Protein AF-A0A0Q0RLT0-F1 (afdb_monomer_lite)

Radius of gyration: 11.97 Å; chains: 1; bounding box: 28×22×32 Å

Sequence (77 aa):
MTYELNINNIEETKKLISSAIAKMVNADDIKINEIFYYTGLKKWSLKISYSSAGKTYYGSMDINCNGTILRYQEREV

Structure (mmCIF, N/CA/C/O backbone):
data_AF-A0A0Q0RLT0-F1
#
_entry.id   AF-A0A0Q0RLT0-F1
#
loop_
_atom_site.group_PDB
_atom_site.id
_atom_site.type_symbol
_atom_site.label_atom_id
_atom_site.label_alt_id
_atom_site.label_comp_id
_atom_site.label_asym_id
_atom_site.label_entity_id
_atom_site.label_seq_id
_atom_site.pdbx_PDB_ins_code
_atom_site.Cartn_x
_atom_site.Cartn_y
_atom_site.Cartn_z
_atom_site.occupancy
_atom_site.B_iso_or_equiv
_atom_site.auth_seq_id
_atom_site.auth_comp_id
_atom_sit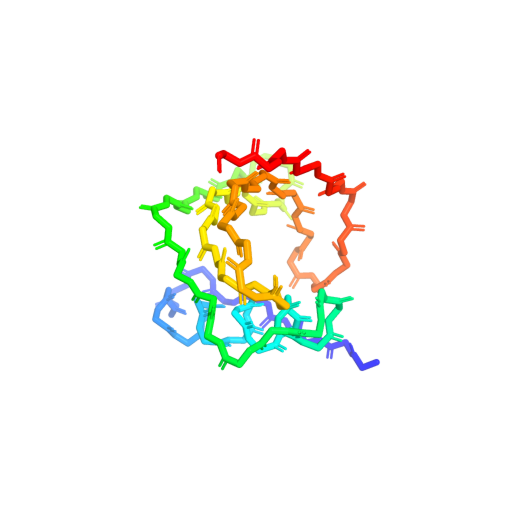e.auth_asym_id
_atom_site.auth_atom_id
_atom_site.pdbx_PDB_model_num
ATOM 1 N N . MET A 1 1 ? -9.184 -13.120 -0.226 1.00 41.59 1 MET A N 1
ATOM 2 C CA . MET A 1 1 ? -8.407 -13.283 1.020 1.00 41.59 1 MET A CA 1
ATOM 3 C C . MET A 1 1 ? -8.643 -12.022 1.829 1.00 41.59 1 MET A C 1
ATOM 5 O O . MET A 1 1 ? -8.212 -10.966 1.391 1.00 41.59 1 MET A O 1
ATOM 9 N N . THR A 1 2 ? -9.426 -12.103 2.900 1.00 41.62 2 THR A N 1
ATOM 10 C CA . THR A 1 2 ? -9.799 -10.949 3.733 1.00 41.62 2 THR A CA 1
ATOM 11 C C . THR A 1 2 ? -8.933 -11.016 4.984 1.00 41.62 2 THR A C 1
ATOM 13 O O . THR A 1 2 ? -8.979 -12.022 5.686 1.00 41.62 2 THR A O 1
ATOM 16 N N . TYR A 1 3 ? -8.095 -10.012 5.221 1.00 55.38 3 TYR A N 1
ATOM 17 C CA . TYR A 1 3 ? -7.268 -9.905 6.425 1.00 55.38 3 TYR A CA 1
ATOM 18 C C . TYR A 1 3 ? -7.698 -8.650 7.188 1.00 55.38 3 TYR A C 1
ATOM 20 O O . TYR A 1 3 ? -7.949 -7.613 6.575 1.00 55.38 3 TYR A O 1
ATOM 28 N N . GLU A 1 4 ? -7.833 -8.746 8.510 1.00 58.56 4 GLU A N 1
ATOM 29 C CA . GLU A 1 4 ? -8.178 -7.594 9.345 1.00 58.56 4 GLU A CA 1
ATOM 30 C C . GLU A 1 4 ? -6.911 -6.845 9.762 1.00 58.56 4 GLU A C 1
ATOM 32 O O . GLU A 1 4 ? -5.986 -7.413 10.340 1.00 58.56 4 GLU A O 1
ATOM 37 N N . LEU A 1 5 ? -6.861 -5.553 9.449 1.00 62.41 5 LEU A N 1
ATOM 38 C CA . LEU A 1 5 ? -5.773 -4.660 9.824 1.00 62.41 5 LEU A CA 1
ATOM 39 C C . LEU A 1 5 ? -5.968 -4.192 11.266 1.00 62.41 5 LEU A C 1
ATOM 41 O O . LEU A 1 5 ? -6.964 -3.541 11.592 1.00 62.41 5 LEU A O 1
ATOM 45 N N . ASN A 1 6 ? -4.999 -4.507 12.124 1.00 66.88 6 ASN A N 1
ATOM 46 C CA . ASN A 1 6 ? -5.059 -4.205 13.546 1.00 66.88 6 ASN A CA 1
ATOM 47 C C . ASN A 1 6 ? -4.341 -2.886 13.864 1.00 66.88 6 ASN A C 1
ATOM 49 O O . 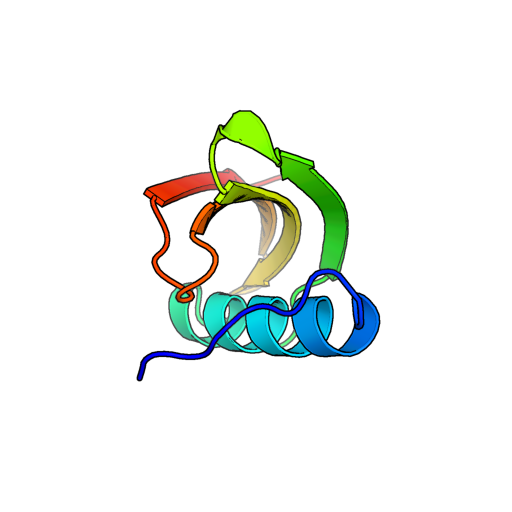ASN A 1 6 ? -3.121 -2.770 13.742 1.00 66.88 6 ASN A O 1
ATOM 53 N N . ILE A 1 7 ? -5.103 -1.907 14.352 1.00 67.50 7 ILE A N 1
ATOM 54 C CA . ILE A 1 7 ? -4.607 -0.575 14.733 1.00 67.50 7 ILE A CA 1
ATOM 55 C C . ILE A 1 7 ? -3.593 -0.654 15.888 1.00 67.50 7 ILE A C 1
ATOM 57 O O . ILE A 1 7 ? -2.703 0.186 15.981 1.00 67.50 7 ILE A O 1
ATOM 61 N N . ASN A 1 8 ? -3.687 -1.689 16.728 1.00 71.50 8 ASN A N 1
ATOM 62 C CA . ASN A 1 8 ? -2.806 -1.897 17.878 1.00 71.50 8 ASN A CA 1
ATOM 63 C C . ASN A 1 8 ? -1.489 -2.598 17.509 1.00 71.50 8 ASN A C 1
ATOM 65 O O . ASN A 1 8 ? -0.569 -2.609 18.322 1.00 71.50 8 ASN A O 1
ATOM 69 N N . ASN A 1 9 ? -1.378 -3.168 16.301 1.00 80.69 9 ASN A N 1
ATOM 70 C CA . ASN A 1 9 ? -0.150 -3.791 15.809 1.00 80.69 9 ASN A CA 1
ATOM 71 C C . ASN A 1 9 ? 0.234 -3.224 14.436 1.00 80.69 9 ASN A C 1
ATOM 73 O O . ASN A 1 9 ? -0.006 -3.818 13.380 1.00 80.69 9 ASN A O 1
ATOM 77 N N . ILE A 1 10 ? 0.813 -2.021 14.457 1.00 79.62 10 ILE A N 1
ATOM 78 C CA . ILE A 1 10 ? 1.122 -1.269 13.239 1.00 79.62 10 ILE A CA 1
ATOM 79 C C . ILE A 1 10 ? 2.229 -1.920 12.399 1.00 79.62 10 ILE A C 1
ATOM 81 O O . ILE A 1 10 ? 2.220 -1.787 11.178 1.00 79.62 10 ILE A O 1
ATOM 85 N N . GLU A 1 11 ? 3.171 -2.640 13.017 1.00 82.62 11 GLU A N 1
ATOM 86 C CA . GLU A 1 11 ? 4.239 -3.335 12.288 1.00 82.62 11 GLU A CA 1
ATOM 87 C C . GLU A 1 11 ? 3.702 -4.523 11.491 1.00 82.62 11 GLU A C 1
ATOM 89 O O . GLU A 1 11 ? 4.032 -4.686 10.315 1.00 82.62 11 GLU A O 1
ATOM 94 N N . GLU A 1 12 ? 2.836 -5.327 12.103 1.00 83.50 12 GLU A N 1
ATOM 95 C CA . GLU A 1 12 ? 2.165 -6.434 11.424 1.00 83.50 12 GLU A CA 1
ATOM 96 C C . GLU A 1 12 ? 1.235 -5.922 10.316 1.00 83.50 12 GLU A C 1
ATOM 98 O 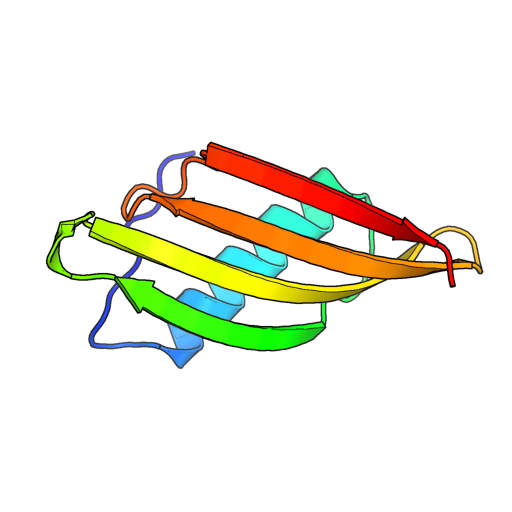O . GLU A 1 12 ? 1.293 -6.404 9.184 1.00 83.50 12 GLU A O 1
ATOM 103 N N . THR A 1 13 ? 0.469 -4.864 10.598 1.00 82.62 13 THR A N 1
ATOM 104 C CA . THR A 1 13 ? -0.362 -4.154 9.612 1.00 82.62 13 THR A CA 1
ATOM 105 C C . THR A 1 13 ? 0.464 -3.695 8.410 1.00 82.62 13 THR A C 1
ATOM 107 O O . THR A 1 13 ? 0.079 -3.952 7.270 1.00 82.62 13 THR A O 1
ATOM 110 N N . LYS A 1 14 ? 1.635 -3.081 8.631 1.00 84.31 14 LYS A N 1
ATOM 111 C CA . LYS A 1 14 ? 2.546 -2.687 7.545 1.00 84.31 14 LYS A CA 1
ATOM 112 C C . LYS A 1 14 ? 3.001 -3.889 6.717 1.00 84.31 14 LYS A C 1
ATOM 114 O O . LYS A 1 14 ? 2.963 -3.804 5.496 1.00 84.31 14 LYS A O 1
ATOM 119 N N . LYS A 1 15 ? 3.381 -5.009 7.345 1.00 85.50 15 LYS A N 1
ATOM 120 C CA . LYS A 1 15 ? 3.801 -6.229 6.626 1.00 85.50 15 LYS A CA 1
ATOM 121 C C . LYS A 1 15 ? 2.682 -6.803 5.756 1.00 85.50 15 LYS A C 1
ATOM 123 O O . LYS A 1 15 ? 2.925 -7.137 4.597 1.00 85.50 15 LYS A O 1
ATOM 128 N N . LEU A 1 16 ? 1.464 -6.887 6.293 1.00 85.50 16 LEU A N 1
ATOM 129 C CA . LEU A 1 16 ? 0.293 -7.367 5.554 1.00 85.50 16 LEU A CA 1
ATOM 130 C C . LEU A 1 16 ? -0.013 -6.468 4.351 1.00 85.50 16 LEU A C 1
ATOM 132 O O . LEU A 1 16 ? -0.184 -6.965 3.238 1.00 85.50 16 LEU A O 1
ATOM 136 N N . ILE A 1 17 ? -0.013 -5.149 4.563 1.00 84.56 17 ILE A N 1
ATOM 137 C CA . ILE A 1 17 ? -0.228 -4.160 3.504 1.00 84.56 17 ILE A CA 1
ATOM 138 C C . ILE A 1 17 ? 0.870 -4.262 2.441 1.00 84.56 17 ILE A C 1
ATOM 140 O O . ILE A 1 17 ? 0.548 -4.434 1.270 1.00 84.56 17 ILE A O 1
ATOM 144 N N . SER A 1 18 ? 2.151 -4.230 2.819 1.00 87.62 18 SER A N 1
ATOM 145 C CA . SER A 1 18 ? 3.266 -4.347 1.869 1.00 87.62 18 SER A CA 1
ATOM 146 C C . SER A 1 18 ? 3.178 -5.627 1.038 1.00 87.62 18 SER A C 1
ATOM 148 O O . SER A 1 18 ? 3.350 -5.565 -0.174 1.00 87.62 18 SER A O 1
ATOM 150 N N . SER A 1 19 ? 2.846 -6.771 1.649 1.00 86.81 19 SER A N 1
ATOM 151 C CA . SER A 1 19 ? 2.702 -8.041 0.924 1.00 86.81 19 SER A CA 1
ATOM 152 C C . SER A 1 19 ? 1.542 -8.025 -0.077 1.00 86.81 19 SER A C 1
ATOM 154 O O . SER A 1 19 ? 1.671 -8.545 -1.186 1.00 86.81 19 SER A O 1
ATOM 156 N N . ALA A 1 20 ? 0.409 -7.419 0.289 1.00 84.25 20 ALA A N 1
ATOM 157 C CA . ALA A 1 20 ? -0.732 -7.282 -0.611 1.00 84.25 20 ALA A CA 1
ATOM 158 C C . ALA A 1 20 ? -0.414 -6.360 -1.798 1.00 84.25 20 ALA A C 1
ATOM 160 O O . ALA A 1 20 ? -0.736 -6.692 -2.939 1.00 84.25 20 ALA A O 1
ATOM 161 N N . ILE A 1 21 ? 0.268 -5.242 -1.539 1.00 86.94 21 ILE A N 1
ATOM 162 C CA . ILE A 1 21 ? 0.676 -4.290 -2.575 1.00 86.94 21 ILE A CA 1
ATOM 163 C C . ILE A 1 21 ? 1.711 -4.920 -3.508 1.00 86.94 21 ILE A C 1
ATOM 165 O O . ILE A 1 21 ? 1.533 -4.843 -4.718 1.00 86.94 21 ILE A O 1
ATOM 169 N N . ALA A 1 22 ? 2.731 -5.595 -2.969 1.00 88.56 22 ALA A N 1
ATOM 170 C CA . ALA A 1 22 ? 3.786 -6.262 -3.739 1.00 88.56 22 ALA A CA 1
ATOM 171 C C . ALA A 1 22 ? 3.205 -7.199 -4.808 1.00 88.56 22 ALA A C 1
ATOM 173 O O . ALA A 1 22 ? 3.596 -7.153 -5.973 1.00 88.56 22 ALA A O 1
ATOM 174 N N . LYS A 1 23 ? 2.186 -7.984 -4.429 1.00 87.00 23 LYS A N 1
ATOM 175 C CA . LYS A 1 23 ? 1.451 -8.868 -5.346 1.00 87.00 23 LYS A CA 1
ATOM 176 C C . LYS A 1 23 ? 0.640 -8.105 -6.393 1.00 87.00 23 LYS A C 1
ATOM 178 O O . LYS A 1 23 ? 0.535 -8.570 -7.520 1.00 87.00 23 LYS A O 1
ATOM 183 N N . MET A 1 24 ? 0.048 -6.969 -6.025 1.00 85.31 24 MET A N 1
ATOM 184 C CA . MET A 1 24 ? -0.776 -6.160 -6.927 1.00 85.31 24 MET A CA 1
ATOM 185 C C . MET A 1 24 ? 0.058 -5.485 -8.021 1.00 85.31 24 MET A C 1
ATOM 187 O O . MET A 1 24 ? -0.352 -5.481 -9.177 1.00 85.31 24 MET A O 1
ATOM 191 N N . VAL A 1 25 ? 1.212 -4.918 -7.661 1.00 84.38 25 VAL A N 1
ATOM 192 C CA . VAL A 1 25 ? 2.070 -4.154 -8.588 1.00 84.38 25 VAL A CA 1
ATOM 193 C C . VAL A 1 25 ? 3.203 -4.987 -9.189 1.00 84.38 25 VAL A C 1
ATOM 195 O O . VAL A 1 25 ? 4.028 -4.461 -9.932 1.00 84.38 25 VAL A O 1
ATOM 198 N N . ASN A 1 26 ? 3.252 -6.283 -8.861 1.00 86.06 26 ASN A N 1
ATOM 199 C CA . ASN A 1 26 ? 4.317 -7.201 -9.254 1.00 86.06 26 ASN A CA 1
ATOM 200 C C . ASN A 1 26 ? 5.714 -6.617 -8.964 1.00 86.06 26 ASN A C 1
ATOM 202 O O . ASN A 1 26 ? 6.527 -6.424 -9.870 1.00 86.06 26 ASN A O 1
ATOM 206 N N . ALA A 1 27 ? 5.947 -6.264 -7.699 1.00 86.50 27 ALA A N 1
ATOM 207 C CA . ALA A 1 27 ? 7.220 -5.743 -7.214 1.00 86.50 27 ALA A CA 1
ATOM 208 C C . ALA A 1 27 ? 7.735 -6.584 -6.048 1.00 86.50 27 ALA A C 1
ATOM 210 O O . ALA A 1 27 ? 6.954 -7.036 -5.210 1.00 86.50 27 ALA A O 1
ATOM 211 N N . ASP A 1 28 ? 9.054 -6.748 -5.986 1.00 81.44 28 ASP A N 1
ATOM 212 C CA . ASP A 1 28 ? 9.706 -7.591 -4.981 1.00 81.44 28 ASP A CA 1
ATOM 213 C C . ASP A 1 28 ? 9.798 -6.913 -3.609 1.00 81.44 28 ASP A C 1
ATOM 215 O O . ASP A 1 28 ? 9.774 -7.591 -2.582 1.00 81.44 28 ASP A O 1
ATOM 219 N N . ASP A 1 29 ? 9.869 -5.579 -3.579 1.00 83.19 29 ASP A N 1
ATOM 220 C CA . ASP A 1 29 ? 9.953 -4.816 -2.336 1.00 83.19 29 ASP A CA 1
ATOM 221 C C . ASP A 1 29 ? 9.102 -3.538 -2.392 1.00 83.19 29 ASP A C 1
ATOM 223 O O . ASP A 1 29 ? 9.228 -2.708 -3.297 1.00 83.19 29 ASP A O 1
ATOM 227 N N . ILE A 1 30 ? 8.220 -3.389 -1.399 1.00 90.75 30 ILE A N 1
ATOM 228 C CA . ILE A 1 30 ? 7.360 -2.219 -1.210 1.00 90.75 30 ILE A CA 1
ATOM 229 C C . ILE A 1 30 ? 7.777 -1.520 0.072 1.00 90.75 30 ILE A C 1
ATOM 231 O O . ILE A 1 30 ? 7.527 -2.003 1.183 1.00 90.75 30 ILE A O 1
ATOM 235 N N . LYS A 1 31 ? 8.286 -0.300 -0.074 1.00 91.81 31 LYS A N 1
ATOM 236 C CA . LYS A 1 31 ? 8.572 0.565 1.062 1.00 91.81 31 LYS A CA 1
ATOM 237 C C . LYS A 1 31 ? 7.363 1.440 1.375 1.00 91.81 31 LYS A C 1
ATOM 239 O O . LYS A 1 31 ? 6.961 2.270 0.563 1.00 91.81 31 LYS A O 1
ATOM 244 N N . ILE A 1 32 ? 6.803 1.288 2.574 1.00 91.19 32 ILE A N 1
ATOM 245 C CA . ILE A 1 32 ? 5.785 2.202 3.112 1.00 91.19 32 ILE A CA 1
ATOM 246 C C . ILE A 1 32 ? 6.508 3.406 3.723 1.00 91.19 32 ILE A C 1
ATOM 248 O O . ILE A 1 32 ? 7.147 3.288 4.768 1.00 91.19 32 ILE A O 1
ATOM 252 N N . ASN A 1 33 ? 6.404 4.559 3.067 1.00 91.81 33 ASN A N 1
ATOM 253 C CA . ASN A 1 33 ? 7.022 5.811 3.506 1.00 91.81 33 ASN A CA 1
ATOM 254 C C . ASN A 1 33 ? 6.193 6.493 4.597 1.00 91.81 33 ASN A C 1
ATOM 256 O O . ASN A 1 33 ? 6.742 6.992 5.575 1.00 91.81 33 ASN A O 1
ATOM 260 N N . G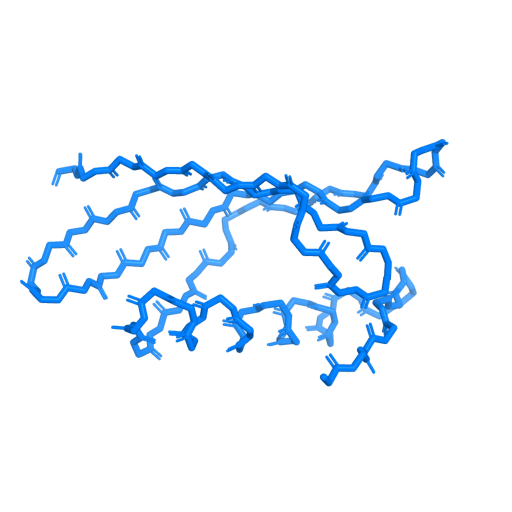LU A 1 34 ? 4.868 6.479 4.451 1.00 91.19 34 GLU A N 1
ATOM 261 C CA . GLU A 1 34 ? 3.931 7.046 5.421 1.00 91.19 34 GLU A CA 1
ATOM 262 C C . GLU A 1 34 ? 2.705 6.140 5.556 1.00 91.19 34 GLU A C 1
ATOM 264 O O . GLU A 1 34 ? 2.267 5.530 4.578 1.00 91.19 34 GLU A O 1
ATOM 269 N N . ILE A 1 35 ? 2.138 6.069 6.761 1.00 89.88 35 ILE A N 1
ATOM 270 C CA . ILE A 1 35 ? 0.889 5.361 7.048 1.00 89.88 35 ILE A CA 1
ATOM 271 C C . ILE A 1 35 ? 0.091 6.138 8.093 1.00 89.88 35 ILE A C 1
ATOM 273 O O . ILE A 1 35 ? 0.629 6.537 9.124 1.00 89.88 35 ILE A O 1
ATOM 277 N N . PHE A 1 36 ? -1.199 6.318 7.837 1.00 89.50 36 PHE A N 1
ATOM 278 C CA . PHE A 1 36 ? -2.129 6.992 8.733 1.00 89.50 36 PHE A CA 1
ATOM 279 C C . PHE A 1 36 ? -3.421 6.194 8.832 1.00 89.50 36 PHE A C 1
ATOM 281 O O . PHE A 1 36 ? -3.906 5.670 7.831 1.00 89.50 36 PHE A O 1
ATOM 288 N N . TYR A 1 37 ? -3.998 6.134 10.029 1.00 89.06 37 TYR A N 1
ATOM 289 C CA . TYR A 1 37 ? -5.317 5.553 10.238 1.00 89.06 37 TYR A CA 1
ATOM 290 C C . TYR A 1 37 ? -6.347 6.649 10.508 1.00 89.06 37 TYR A C 1
ATOM 292 O O . TYR A 1 37 ? -6.230 7.407 11.471 1.00 89.06 37 TYR A O 1
ATOM 300 N N . TYR A 1 38 ? -7.381 6.711 9.673 1.00 87.69 38 TYR A N 1
ATOM 301 C CA . TYR A 1 38 ? -8.513 7.613 9.841 1.00 87.69 38 TYR A CA 1
ATOM 302 C C . TYR A 1 38 ? -9.637 6.892 10.586 1.00 87.69 38 TYR A C 1
ATOM 304 O O . TYR A 1 38 ? -10.464 6.211 9.977 1.00 87.69 38 TYR A O 1
ATOM 312 N N . THR A 1 39 ? -9.693 7.072 11.908 1.00 83.19 39 THR A N 1
ATOM 313 C CA . THR A 1 39 ? -10.657 6.410 12.810 1.00 83.19 39 THR A CA 1
ATOM 314 C C . THR A 1 39 ? -12.115 6.615 12.396 1.00 83.19 39 THR A C 1
ATOM 316 O O . THR A 1 39 ? -12.883 5.655 12.384 1.00 83.19 39 THR A O 1
ATOM 319 N N . GLY A 1 40 ? -12.490 7.834 11.995 1.00 85.56 40 GLY A N 1
ATOM 320 C CA . GLY A 1 40 ? -13.858 8.157 11.571 1.00 85.56 40 GLY A CA 1
ATOM 321 C C . GLY A 1 40 ? -14.298 7.455 10.283 1.00 85.56 40 GLY A C 1
ATOM 322 O O . GLY A 1 40 ? -15.478 7.170 10.114 1.00 85.56 40 GLY A O 1
ATOM 323 N N . LEU A 1 41 ? -13.353 7.133 9.395 1.00 83.94 41 LEU A N 1
ATOM 324 C CA . LEU A 1 41 ? -13.615 6.467 8.114 1.00 83.94 41 LEU A CA 1
ATOM 325 C C . LEU A 1 41 ? -13.248 4.978 8.128 1.00 83.94 41 LEU A C 1
ATOM 327 O O . LEU A 1 41 ? -13.456 4.297 7.130 1.00 83.94 41 LEU A O 1
ATOM 331 N N . LYS A 1 42 ? -12.684 4.481 9.239 1.00 86.12 42 LYS A N 1
ATOM 332 C CA . LYS A 1 42 ? -12.157 3.117 9.393 1.00 86.12 42 LYS A CA 1
ATOM 333 C C . LYS A 1 42 ? -11.279 2.674 8.213 1.00 86.12 42 LYS A C 1
ATOM 335 O O . LYS A 1 42 ? -11.397 1.554 7.711 1.00 86.12 42 LYS A O 1
ATOM 340 N N . LYS A 1 43 ? -10.394 3.576 7.778 1.00 89.44 43 LYS A N 1
ATOM 341 C CA . LYS A 1 43 ? -9.481 3.353 6.652 1.00 89.44 43 LYS A CA 1
ATOM 342 C C . LYS A 1 43 ? -8.048 3.744 6.984 1.00 89.44 43 LYS A C 1
ATOM 344 O O . LYS A 1 43 ? -7.796 4.639 7.789 1.00 89.44 43 LYS A O 1
ATOM 349 N N . TRP A 1 44 ? -7.129 3.102 6.292 1.00 90.31 44 TRP A N 1
ATOM 350 C CA . TRP A 1 44 ? -5.706 3.370 6.276 1.00 90.31 44 TRP A CA 1
ATOM 351 C C . TRP A 1 44 ? -5.353 4.127 5.005 1.00 90.31 44 TRP A C 1
ATOM 353 O O . TRP A 1 44 ? -5.768 3.719 3.925 1.00 90.31 44 TRP A O 1
ATOM 363 N N . SER A 1 45 ? -4.575 5.194 5.127 1.00 92.25 45 SER A N 1
ATOM 364 C CA . SER A 1 45 ? -4.000 5.917 3.995 1.00 92.25 45 SER A CA 1
ATOM 365 C C . SER A 1 45 ? -2.485 5.812 4.041 1.00 92.25 45 SER A C 1
ATOM 367 O O . SER A 1 45 ? -1.877 5.922 5.107 1.00 92.25 45 SER A O 1
ATOM 369 N N . LEU A 1 46 ? -1.878 5.568 2.887 1.00 93.25 46 LEU A N 1
ATOM 370 C CA . LEU A 1 46 ? -0.489 5.147 2.764 1.00 93.25 46 LEU A CA 1
ATOM 371 C C . LEU A 1 46 ? 0.200 5.936 1.657 1.00 93.25 46 LEU A C 1
ATOM 373 O O . LEU A 1 46 ? -0.396 6.176 0.604 1.00 93.25 46 LEU A O 1
ATOM 377 N N . LYS A 1 47 ? 1.484 6.235 1.853 1.00 94.06 47 LYS A N 1
ATOM 378 C CA . LYS A 1 47 ? 2.404 6.551 0.757 1.00 94.06 47 LYS A CA 1
ATOM 379 C C . LYS A 1 47 ? 3.434 5.447 0.641 1.00 94.06 47 LYS A C 1
ATOM 381 O O . LYS A 1 47 ? 4.052 5.071 1.638 1.00 94.06 47 LYS A O 1
ATOM 386 N N . ILE A 1 48 ? 3.644 4.966 -0.573 1.00 93.88 48 ILE A N 1
ATOM 387 C CA . ILE A 1 48 ? 4.574 3.883 -0.873 1.00 93.88 48 ILE A CA 1
ATOM 388 C C . ILE A 1 48 ? 5.594 4.311 -1.922 1.00 93.88 48 ILE A C 1
ATOM 390 O O . ILE A 1 48 ? 5.358 5.226 -2.710 1.00 93.88 48 ILE A O 1
ATOM 394 N N . SER A 1 49 ? 6.725 3.625 -1.937 1.00 94.31 49 SER A N 1
ATOM 395 C CA . SER A 1 49 ? 7.682 3.654 -3.034 1.00 94.31 49 SER A CA 1
ATOM 396 C C . SER A 1 49 ? 8.142 2.246 -3.334 1.00 94.31 49 SER A C 1
ATOM 398 O O . SER A 1 49 ? 8.381 1.472 -2.405 1.00 94.31 49 SER A O 1
ATOM 400 N N . TYR A 1 50 ? 8.291 1.934 -4.609 1.00 93.25 50 TYR A N 1
ATOM 401 C CA . TYR A 1 50 ? 8.751 0.625 -5.037 1.00 93.25 50 TYR A CA 1
ATOM 402 C C . TYR A 1 50 ? 9.428 0.715 -6.400 1.00 93.25 50 TYR A C 1
ATOM 404 O O . TYR A 1 50 ? 9.262 1.702 -7.122 1.00 93.25 50 TYR A O 1
ATOM 412 N N . SER A 1 51 ? 10.189 -0.319 -6.744 1.00 91.56 51 SER A N 1
ATOM 413 C CA . SER A 1 51 ? 10.775 -0.465 -8.071 1.00 91.56 51 SER A CA 1
ATOM 414 C C . SER A 1 51 ? 10.156 -1.661 -8.779 1.00 91.56 51 SER A C 1
ATOM 416 O O . SER A 1 51 ? 10.013 -2.728 -8.189 1.00 91.56 51 SER A O 1
ATOM 418 N N . SER A 1 52 ? 9.792 -1.487 -10.045 1.00 88.06 52 SER A N 1
ATOM 419 C CA . SER A 1 52 ? 9.310 -2.574 -10.898 1.00 88.06 52 SER A CA 1
ATOM 420 C C . SER A 1 52 ? 9.833 -2.375 -12.316 1.00 88.06 52 SER A C 1
ATOM 422 O O . SER A 1 52 ? 9.856 -1.253 -12.824 1.00 88.06 52 SER A O 1
ATOM 424 N N . ALA A 1 53 ? 10.327 -3.453 -12.930 1.00 86.19 53 ALA A N 1
ATOM 425 C CA . ALA A 1 53 ? 10.920 -3.441 -14.271 1.00 86.19 53 ALA A CA 1
ATOM 426 C C . ALA A 1 53 ? 12.003 -2.351 -14.482 1.00 86.19 53 ALA A C 1
ATOM 428 O O . ALA A 1 53 ? 12.070 -1.721 -15.536 1.00 86.19 53 ALA A O 1
ATOM 429 N N . GLY A 1 54 ? 12.843 -2.103 -13.468 1.00 85.38 54 GLY A N 1
ATOM 430 C CA . GLY A 1 54 ? 13.932 -1.116 -13.533 1.00 85.38 54 GLY A CA 1
ATOM 431 C C . GLY A 1 54 ? 13.498 0.349 -13.396 1.00 85.38 54 GLY A C 1
ATOM 432 O O . GLY A 1 54 ? 14.336 1.239 -13.500 1.00 85.38 54 GLY A O 1
ATOM 433 N N . LYS A 1 55 ? 12.212 0.606 -13.141 1.00 89.94 55 LYS A N 1
ATOM 434 C CA . LYS A 1 55 ? 11.648 1.941 -12.916 1.00 89.94 55 LYS A CA 1
ATOM 435 C C . LYS A 1 55 ? 11.256 2.122 -11.460 1.00 89.94 55 LYS A C 1
ATOM 437 O O . LYS A 1 55 ? 10.901 1.150 -10.792 1.00 89.94 55 LYS A O 1
ATOM 442 N N . THR A 1 56 ? 11.314 3.359 -10.976 1.00 91.81 56 THR A N 1
ATOM 443 C CA . THR A 1 56 ? 10.914 3.709 -9.608 1.00 91.81 56 THR A CA 1
ATOM 444 C C . THR A 1 56 ? 9.557 4.389 -9.631 1.00 91.81 56 THR A C 1
ATOM 446 O O . THR A 1 56 ? 9.304 5.259 -10.459 1.00 91.81 56 THR A O 1
ATOM 449 N N . TYR A 1 57 ? 8.694 4.005 -8.699 1.00 93.31 57 TYR A N 1
ATOM 450 C CA . TYR A 1 57 ? 7.343 4.528 -8.585 1.00 93.31 57 TYR A CA 1
ATOM 451 C C . TYR A 1 57 ? 7.103 5.075 -7.184 1.00 93.31 57 TYR A C 1
ATOM 453 O O . TYR A 1 57 ? 7.528 4.488 -6.184 1.00 93.31 57 TYR A O 1
ATOM 461 N N . TYR A 1 58 ? 6.358 6.176 -7.115 1.00 94.38 58 TYR A N 1
ATOM 462 C CA . TYR A 1 58 ? 5.716 6.640 -5.890 1.00 94.38 58 TYR A CA 1
ATOM 463 C C . TYR A 1 58 ? 4.213 6.414 -5.988 1.00 94.38 58 TYR A C 1
ATOM 465 O O . TYR A 1 58 ? 3.581 6.801 -6.970 1.00 94.38 58 TYR A O 1
ATOM 473 N N . GLY A 1 59 ? 3.640 5.806 -4.952 1.00 92.81 59 GLY A N 1
ATOM 474 C CA . GLY A 1 59 ? 2.222 5.477 -4.881 1.00 92.81 59 GLY A CA 1
ATOM 475 C C . GLY A 1 59 ? 1.537 6.075 -3.659 1.00 92.81 59 GLY A C 1
ATOM 476 O O . GLY A 1 59 ? 2.150 6.278 -2.611 1.00 92.81 59 GLY A O 1
ATOM 477 N N . SER A 1 60 ? 0.238 6.321 -3.788 1.00 94.19 60 SER A N 1
ATOM 478 C CA . SER A 1 60 ? -0.671 6.632 -2.687 1.00 94.19 60 SER A CA 1
ATOM 479 C C . SER A 1 60 ? -1.837 5.652 -2.694 1.00 94.19 60 SER A C 1
ATOM 481 O O . SER A 1 60 ? -2.332 5.267 -3.759 1.00 94.19 60 SER A O 1
ATOM 483 N N . MET A 1 61 ? -2.259 5.221 -1.509 1.00 93.38 61 MET A N 1
ATOM 484 C CA . MET A 1 61 ? -3.265 4.174 -1.383 1.00 93.38 61 MET A CA 1
ATOM 485 C C . MET A 1 61 ? -4.172 4.395 -0.179 1.00 93.38 61 MET A C 1
ATOM 487 O O . MET A 1 61 ? -3.689 4.758 0.889 1.00 93.38 61 MET A O 1
ATOM 491 N N . ASP A 1 62 ? -5.461 4.107 -0.354 1.00 92.75 62 ASP A N 1
ATOM 492 C CA . ASP A 1 62 ? -6.438 3.995 0.729 1.00 92.75 62 ASP A CA 1
ATOM 493 C C . ASP A 1 62 ? -6.913 2.540 0.846 1.00 92.75 62 ASP A C 1
ATOM 495 O O . ASP A 1 62 ? -7.309 1.939 -0.155 1.00 92.75 62 ASP A O 1
ATOM 499 N N . ILE A 1 63 ? -6.916 1.983 2.058 1.00 90.19 63 ILE A N 1
ATOM 500 C CA . ILE A 1 63 ? -7.314 0.599 2.353 1.00 90.19 63 ILE A CA 1
ATOM 501 C C . ILE A 1 63 ? -8.290 0.576 3.532 1.00 90.19 63 ILE A C 1
ATOM 503 O O . ILE A 1 63 ? -8.041 1.189 4.565 1.00 90.19 63 ILE A O 1
ATOM 507 N N . ASN A 1 64 ? -9.392 -0.158 3.422 1.00 87.94 64 ASN A N 1
ATOM 508 C CA . ASN A 1 64 ? -10.279 -0.427 4.557 1.00 87.94 64 ASN A CA 1
ATOM 509 C C . ASN A 1 64 ? -9.636 -1.374 5.579 1.00 87.94 64 ASN A C 1
ATOM 511 O O . ASN A 1 64 ? -8.755 -2.164 5.247 1.00 87.94 64 ASN A O 1
ATOM 515 N N . CYS A 1 65 ? -10.142 -1.391 6.816 1.00 83.06 65 CYS A N 1
ATOM 516 C CA . CYS A 1 65 ? -9.668 -2.339 7.834 1.00 83.06 65 CYS A CA 1
ATOM 517 C C . CYS A 1 65 ? -9.786 -3.818 7.431 1.00 83.06 65 CYS A C 1
ATOM 519 O O . CYS A 1 65 ? -9.068 -4.636 7.982 1.00 83.06 65 CYS A O 1
ATOM 521 N N . ASN A 1 66 ? -10.650 -4.171 6.477 1.00 82.00 66 ASN A N 1
ATOM 522 C CA . ASN A 1 66 ? -10.784 -5.540 5.961 1.00 82.00 66 ASN A CA 1
ATOM 523 C C . ASN A 1 66 ? -9.794 -5.877 4.820 1.00 82.00 66 ASN A C 1
ATOM 525 O O . ASN A 1 66 ? -9.967 -6.887 4.136 1.00 82.00 66 ASN A O 1
ATOM 529 N N . GLY A 1 67 ? -8.822 -5.000 4.548 1.00 79.50 67 GLY A N 1
ATOM 530 C CA . GLY A 1 67 ? -7.824 -5.176 3.492 1.00 79.50 67 GLY A CA 1
ATOM 531 C C . GLY A 1 67 ? -8.294 -4.782 2.087 1.00 79.50 67 GLY A C 1
ATOM 532 O O . GLY A 1 67 ? -7.524 -4.894 1.138 1.00 79.50 67 GLY A O 1
ATOM 533 N N . THR A 1 68 ? -9.530 -4.295 1.921 1.00 85.69 68 THR A N 1
ATOM 534 C CA . THR A 1 68 ? -10.026 -3.843 0.609 1.00 85.69 68 THR A CA 1
ATOM 535 C C . THR A 1 68 ? -9.357 -2.533 0.208 1.00 85.69 68 THR A C 1
ATOM 537 O O . THR A 1 68 ? -9.475 -1.539 0.926 1.00 85.69 68 THR A O 1
ATOM 540 N N . ILE A 1 69 ? -8.707 -2.509 -0.956 1.00 88.06 69 ILE A N 1
ATOM 541 C CA . ILE A 1 69 ? -8.136 -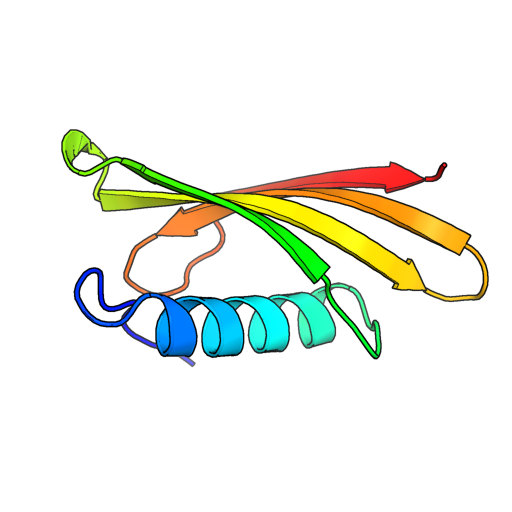1.289 -1.536 1.00 88.06 69 ILE A CA 1
ATOM 542 C C . ILE A 1 69 ? -9.278 -0.434 -2.093 1.00 88.06 69 ILE A C 1
ATOM 544 O O . ILE A 1 69 ? -10.008 -0.860 -2.984 1.00 88.06 69 ILE A O 1
ATOM 548 N N . LEU A 1 70 ? -9.436 0.772 -1.556 1.00 88.81 70 LEU A N 1
ATOM 549 C CA . LEU A 1 70 ? -10.440 1.744 -1.993 1.00 88.81 70 LEU A CA 1
ATOM 550 C C . LEU A 1 70 ? -9.941 2.602 -3.152 1.00 88.81 70 LEU A C 1
ATOM 552 O O . LEU A 1 70 ? -10.703 2.977 -4.039 1.00 88.81 70 LEU A O 1
ATOM 556 N N . ARG A 1 71 ? -8.658 2.961 -3.108 1.00 89.75 71 ARG A N 1
ATOM 557 C CA . ARG A 1 71 ? -8.016 3.814 -4.102 1.00 89.75 71 ARG A CA 1
ATOM 558 C C . ARG A 1 71 ? -6.549 3.460 -4.187 1.00 89.75 71 ARG A C 1
ATOM 560 O O . ARG A 1 71 ? -5.892 3.327 -3.159 1.00 89.75 71 ARG A O 1
ATOM 567 N N . TYR A 1 72 ? -6.051 3.400 -5.412 1.00 91.50 72 TYR A N 1
ATOM 568 C CA . TYR A 1 72 ? -4.634 3.313 -5.705 1.00 91.50 72 TYR A CA 1
ATOM 569 C C . TYR A 1 72 ? -4.275 4.293 -6.815 1.00 91.50 72 TYR A C 1
ATOM 571 O O . TYR A 1 72 ? -4.979 4.379 -7.821 1.00 91.50 72 TYR A O 1
ATOM 579 N N . GLN A 1 73 ? -3.212 5.061 -6.606 1.00 92.44 73 GLN A N 1
ATOM 580 C CA . GLN A 1 73 ? -2.643 5.950 -7.610 1.00 92.44 73 GLN A CA 1
ATOM 581 C C . GLN A 1 73 ? -1.131 5.905 -7.518 1.00 92.44 73 GLN A C 1
ATOM 583 O O . GLN A 1 73 ? -0.585 5.929 -6.417 1.00 92.44 73 GLN A O 1
ATOM 588 N N . GLU A 1 74 ? -0.472 5.910 -8.664 1.00 93.12 74 GLU A N 1
ATOM 589 C CA . GLU A 1 74 ? 0.979 5.855 -8.760 1.00 93.12 74 GLU A CA 1
ATOM 590 C C . GLU A 1 74 ? 1.508 6.784 -9.842 1.00 93.12 74 GLU A C 1
ATOM 592 O O . GLU A 1 74 ? 0.778 7.214 -10.739 1.00 93.12 74 GLU A O 1
ATOM 597 N N . ARG A 1 75 ? 2.797 7.093 -9.736 1.00 93.06 75 ARG A N 1
ATOM 598 C CA . ARG A 1 75 ? 3.542 7.852 -10.727 1.00 93.06 75 ARG A CA 1
ATOM 599 C C . ARG A 1 75 ? 4.971 7.324 -10.812 1.00 93.06 75 ARG A C 1
ATOM 601 O O . ARG A 1 75 ? 5.624 7.157 -9.784 1.00 93.06 75 ARG A O 1
ATOM 608 N N . GLU A 1 76 ? 5.430 7.104 -12.039 1.00 93.06 76 GLU A N 1
ATOM 609 C CA . GLU A 1 76 ? 6.838 6.851 -12.361 1.00 93.06 76 GLU A CA 1
ATOM 610 C C . GLU A 1 76 ? 7.680 8.113 -12.127 1.00 93.06 76 GLU A C 1
ATOM 612 O O . GLU A 1 76 ? 7.219 9.236 -12.381 1.00 93.06 76 GLU A O 1
ATOM 617 N N . VAL A 1 77 ? 8.899 7.913 -11.633 1.00 88.38 77 VAL A N 1
ATOM 618 C CA . VAL A 1 77 ? 9.864 8.958 -11.266 1.00 88.38 77 VAL A CA 1
ATOM 619 C C . VAL A 1 77 ? 11.075 8.902 -12.172 1.00 88.38 77 VAL A C 1
ATOM 621 O O . VAL A 1 77 ? 11.620 7.786 -12.334 1.00 88.38 77 VAL A O 1
#

Foldseek 3Di:
DWDFQD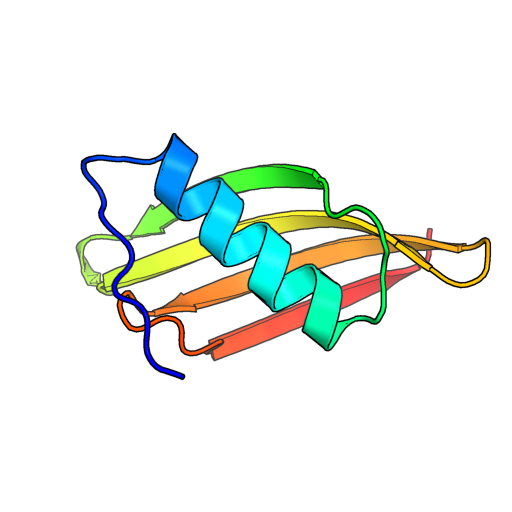PVCVVVNVVVLQVVVCVVVVFPGKDWPDWDADPVVQKIWTWIWTDDPNWIKIKIWIAHRRRRTPDIDMDTD

pLDDT: mean 85.13, std 10.53, range [41.59, 94.38]

Organism: NCBI:txid507754

Secondary structure (DSSP, 8-state):
---PPPTT-HHHHHHHHHHHHHHHHT-S-EEEEEEEEEGGGTEEEEEEEEEETTEEEEEEEEEETTS-EEEEEEEE-